Protein AF-A0A542AQE6-F1 (afdb_monomer_lite)

Foldseek 3Di:
DVVVVVVVVVVVVVVVVVVVVPDDPCQQVAAAPPPRAGPVRADVVGWDDPDRRHTPVVVVCVVDDDDDDD

Structure (mmCIF, N/CA/C/O backbone):
data_AF-A0A542AQE6-F1
#
_entry.id   AF-A0A542AQE6-F1
#
loop_
_atom_site.group_PDB
_atom_site.id
_atom_site.type_symbol
_atom_site.label_atom_id
_atom_site.label_alt_id
_atom_site.label_comp_id
_atom_site.label_asym_id
_atom_site.label_entity_id
_atom_site.label_seq_id
_atom_site.pdbx_PDB_ins_code
_atom_site.Cartn_x
_atom_site.Cartn_y
_atom_site.Cartn_z
_atom_site.occupancy
_atom_site.B_iso_or_equiv
_atom_site.auth_seq_id
_atom_site.auth_comp_id
_atom_site.auth_asym_id
_atom_site.auth_atom_id
_atom_site.pdbx_PDB_model_num
ATOM 1 N N . MET A 1 1 ? -31.955 1.159 35.497 1.00 61.66 1 MET A N 1
ATOM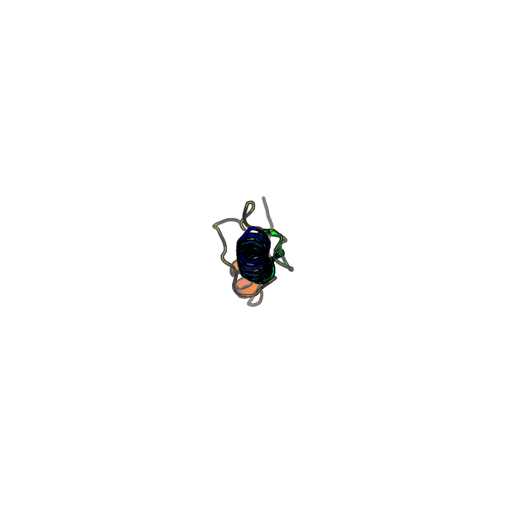 2 C CA . MET A 1 1 ? -31.728 2.256 34.527 1.00 61.66 1 MET A CA 1
ATOM 3 C C . MET A 1 1 ? -30.245 2.470 34.194 1.00 61.66 1 MET A C 1
ATOM 5 O O . MET A 1 1 ? -29.963 3.367 33.427 1.00 61.66 1 MET A O 1
ATOM 9 N N . LEU A 1 2 ? -29.311 1.676 34.746 1.00 64.12 2 LEU A N 1
ATOM 10 C CA . LEU A 1 2 ? -27.882 1.706 34.374 1.00 64.12 2 LEU A CA 1
ATOM 11 C C . LEU A 1 2 ? -27.489 0.499 33.500 1.00 64.12 2 LEU A C 1
ATOM 13 O O . LEU A 1 2 ? -26.578 0.569 32.681 1.00 64.12 2 LEU A O 1
ATOM 17 N N . GLU A 1 3 ? -28.206 -0.618 33.647 1.00 70.38 3 GLU A N 1
ATOM 18 C CA . GLU A 1 3 ? -27.975 -1.844 32.875 1.00 70.38 3 GLU A CA 1
ATOM 19 C C . GLU A 1 3 ? -28.319 -1.661 31.388 1.00 70.38 3 GLU A C 1
ATOM 21 O O . GLU A 1 3 ? -27.588 -2.138 30.533 1.00 70.38 3 GLU A O 1
ATOM 26 N N . ASN A 1 4 ? -29.364 -0.894 31.059 1.00 79.94 4 ASN A N 1
ATOM 27 C CA . ASN A 1 4 ? -29.748 -0.592 29.673 1.00 79.94 4 ASN A CA 1
ATOM 28 C C . ASN A 1 4 ? -28.720 0.292 28.949 1.00 79.94 4 ASN A C 1
ATOM 30 O O . ASN A 1 4 ? -28.430 0.060 27.781 1.00 79.94 4 ASN A O 1
ATOM 34 N N . GLU A 1 5 ? -28.165 1.288 29.638 1.00 88.00 5 GLU A N 1
ATOM 35 C CA . GLU A 1 5 ? -27.124 2.169 29.105 1.00 88.00 5 GLU A CA 1
ATOM 36 C C . GLU A 1 5 ? -25.821 1.394 28.879 1.00 88.00 5 GLU A C 1
ATOM 38 O O . GLU A 1 5 ? -25.187 1.522 27.835 1.00 88.00 5 GLU A O 1
ATOM 43 N N . THR A 1 6 ? -25.479 0.496 29.807 1.00 91.88 6 THR A N 1
ATOM 44 C CA . THR A 1 6 ? -24.324 -0.399 29.660 1.00 91.88 6 THR A CA 1
ATOM 45 C C . THR A 1 6 ? -24.483 -1.339 28.458 1.00 91.88 6 THR A C 1
ATOM 47 O O . THR A 1 6 ? -23.523 -1.556 27.721 1.00 91.88 6 THR A O 1
ATOM 50 N N . GLU A 1 7 ? -25.680 -1.883 28.220 1.00 91.44 7 GLU A N 1
ATOM 51 C CA . GLU A 1 7 ? -25.960 -2.732 27.051 1.00 91.44 7 GLU A CA 1
ATOM 52 C C . GLU A 1 7 ? -25.924 -1.953 25.726 1.00 91.44 7 GLU A C 1
ATOM 54 O O . GLU A 1 7 ? -25.353 -2.437 24.747 1.00 91.44 7 GLU A O 1
ATOM 59 N N . LEU A 1 8 ? -26.448 -0.723 25.700 1.00 88.19 8 LEU A N 1
ATOM 60 C CA . LEU A 1 8 ? -26.341 0.182 24.548 1.00 88.19 8 LEU A CA 1
ATOM 61 C C . LEU A 1 8 ? -24.879 0.474 24.198 1.00 88.19 8 LEU A C 1
ATOM 63 O O . LEU A 1 8 ? -24.474 0.318 23.046 1.00 88.19 8 LEU A O 1
ATOM 67 N N . LEU A 1 9 ? -24.070 0.810 25.204 1.00 88.56 9 LEU A N 1
ATOM 68 C CA . LEU A 1 9 ? -22.643 1.065 25.022 1.00 88.56 9 LEU A CA 1
ATOM 69 C C . LEU A 1 9 ? -21.902 -0.181 24.532 1.00 88.56 9 LEU A C 1
ATOM 71 O O . LEU A 1 9 ? -21.035 -0.079 23.666 1.00 88.56 9 LEU A O 1
ATOM 75 N N . LYS A 1 10 ? -22.224 -1.373 25.046 1.00 89.44 10 LYS A N 1
ATOM 76 C CA . LYS A 1 10 ? -21.630 -2.629 24.554 1.00 89.44 10 LYS A CA 1
ATOM 77 C C . LYS A 1 10 ? -21.962 -2.875 23.085 1.00 89.44 10 LYS A C 1
ATOM 79 O O . LYS A 1 10 ? -21.070 -3.255 22.328 1.00 89.44 10 LYS A O 1
ATOM 84 N N . TYR A 1 11 ? -23.212 -2.647 22.687 1.00 86.62 11 TYR A N 1
ATOM 85 C CA . TYR A 1 11 ? -23.639 -2.795 21.299 1.00 86.62 11 TYR A CA 1
ATOM 86 C C . TYR A 1 11 ? -22.895 -1.822 20.380 1.00 86.62 11 TYR A C 1
ATOM 88 O O . TYR A 1 11 ? -22.313 -2.249 19.386 1.00 86.62 11 TYR A O 1
ATOM 96 N N . GLU A 1 12 ? -22.836 -0.540 20.740 1.00 86.69 12 GLU A N 1
ATOM 97 C CA . GLU A 1 12 ? -22.133 0.482 19.960 1.00 86.69 12 GLU A CA 1
ATOM 98 C C . GLU A 1 12 ? -20.632 0.172 19.834 1.00 86.69 12 GLU A C 1
ATOM 100 O O . GLU A 1 12 ? -20.083 0.191 18.733 1.00 86.69 12 GLU A O 1
ATOM 105 N N . ASN A 1 13 ? -19.983 -0.251 20.925 1.00 87.88 13 ASN A N 1
ATOM 106 C CA . ASN A 1 13 ? -18.590 -0.704 20.895 1.00 87.88 13 ASN A CA 1
ATOM 107 C C . ASN A 1 13 ? -18.379 -1.927 19.985 1.00 87.88 13 ASN A C 1
ATOM 109 O O . ASN A 1 13 ? -17.352 -2.016 19.313 1.00 87.88 13 ASN A O 1
ATOM 113 N N . ALA A 1 14 ? -19.323 -2.872 19.949 1.00 87.81 14 ALA A N 1
ATOM 114 C CA . ALA A 1 14 ? -19.244 -4.031 19.062 1.00 87.81 14 ALA A CA 1
ATOM 115 C C . ALA A 1 14 ? -19.383 -3.632 17.583 1.00 87.81 14 ALA A C 1
ATOM 117 O O . ALA A 1 14 ? -18.620 -4.119 16.751 1.00 87.81 14 ALA A O 1
ATOM 118 N N . GLN A 1 15 ? -20.298 -2.710 17.260 1.00 88.62 15 GLN A N 1
ATOM 119 C CA . GLN A 1 15 ? -20.445 -2.189 15.896 1.00 88.62 15 GLN A CA 1
ATOM 120 C C . GLN A 1 15 ? -19.178 -1.452 15.434 1.00 88.62 15 GLN A C 1
ATOM 122 O O . GLN A 1 15 ? -18.700 -1.686 14.327 1.00 88.62 15 GLN A O 1
ATOM 127 N N . LEU A 1 16 ? -18.587 -0.619 16.298 1.00 86.31 16 LEU A N 1
ATOM 128 C CA . LEU A 1 16 ? -17.341 0.101 16.003 1.00 86.31 16 LEU A CA 1
ATOM 129 C C . LEU A 1 16 ? -16.154 -0.850 15.779 1.00 86.31 16 LEU A C 1
ATOM 131 O O . LEU A 1 16 ? -15.354 -0.628 14.871 1.00 86.31 16 LEU A O 1
ATOM 135 N N . ARG A 1 17 ? -16.050 -1.933 16.562 1.00 83.62 17 ARG A N 1
ATOM 136 C CA . ARG A 1 17 ? -15.022 -2.972 16.369 1.00 83.62 17 ARG A CA 1
ATOM 137 C C . ARG A 1 17 ? -15.134 -3.653 15.010 1.00 83.62 17 ARG A C 1
ATOM 139 O O . ARG A 1 17 ? -14.116 -3.800 14.345 1.00 83.62 17 ARG A O 1
ATOM 146 N N . GLY A 1 18 ? -16.351 -3.982 14.574 1.00 81.38 18 GLY A N 1
ATOM 147 C CA . GLY A 1 18 ? -16.574 -4.579 13.254 1.00 81.38 18 GLY A CA 1
ATOM 148 C C . GLY A 1 18 ? -16.076 -3.692 12.108 1.00 81.38 18 GLY A C 1
ATOM 149 O O . GLY A 1 18 ? -15.503 -4.198 11.150 1.00 81.38 18 GLY A O 1
ATOM 150 N N . VAL A 1 19 ? -16.211 -2.368 12.232 1.00 81.25 19 VAL A N 1
ATOM 151 C CA . VAL A 1 19 ? -15.682 -1.414 11.240 1.00 81.25 19 VAL A CA 1
ATOM 152 C C . VAL A 1 19 ? -14.149 -1.397 11.229 1.00 81.25 19 VAL A C 1
ATOM 154 O O . VAL A 1 19 ? -13.547 -1.360 10.160 1.00 81.25 19 VAL A O 1
ATOM 157 N N . ILE A 1 20 ? -13.507 -1.444 12.400 1.00 80.06 20 ILE A N 1
ATOM 158 C CA . ILE A 1 20 ? -12.038 -1.469 12.510 1.00 80.06 20 ILE A CA 1
ATOM 159 C C . ILE A 1 20 ? -11.468 -2.770 11.926 1.00 80.06 20 ILE A C 1
ATOM 161 O O . ILE A 1 20 ? -10.461 -2.735 11.228 1.00 80.06 20 ILE A O 1
ATOM 165 N N . GLU A 1 21 ? -12.121 -3.906 12.176 1.00 76.56 21 GLU A N 1
ATOM 166 C CA . GLU A 1 21 ? -11.700 -5.227 11.684 1.00 76.56 21 GLU A CA 1
ATOM 167 C C . GLU A 1 21 ? -11.874 -5.398 10.167 1.00 76.56 21 GLU A C 1
ATOM 169 O O . GLU A 1 21 ? -11.166 -6.191 9.553 1.00 76.56 21 GLU A O 1
ATOM 174 N N . GLN A 1 22 ? -12.794 -4.657 9.545 1.00 74.38 22 GLN A N 1
ATOM 175 C CA . GLN A 1 22 ? -12.994 -4.674 8.091 1.00 74.38 22 GLN A CA 1
ATOM 176 C C . GLN A 1 22 ? -11.898 -3.938 7.311 1.00 74.38 22 GLN A C 1
ATOM 178 O O . GLN A 1 22 ? -11.807 -4.094 6.092 1.00 74.38 22 GLN A O 1
ATOM 183 N N . MET A 1 23 ? -11.085 -3.121 7.977 1.00 78.44 23 MET A N 1
ATOM 184 C CA . MET A 1 23 ? -10.016 -2.376 7.328 1.00 78.44 23 MET A CA 1
ATOM 185 C C . MET A 1 23 ? -8.792 -3.282 7.176 1.00 78.44 23 MET A C 1
ATOM 187 O O . MET A 1 23 ? -8.225 -3.712 8.176 1.00 78.44 23 MET A O 1
ATOM 191 N N . ASP A 1 24 ? -8.400 -3.575 5.932 1.00 78.06 24 ASP A N 1
ATOM 192 C CA . ASP A 1 24 ? -7.240 -4.420 5.626 1.00 78.06 24 ASP A CA 1
ATOM 193 C C . ASP A 1 24 ? -5.970 -3.836 6.286 1.00 78.06 24 ASP A C 1
ATOM 195 O O . ASP A 1 24 ? -5.503 -2.763 5.875 1.00 78.06 24 ASP A O 1
ATOM 199 N N . PRO A 1 25 ? -5.415 -4.493 7.326 1.00 71.62 25 PRO A N 1
ATOM 200 C CA . PRO A 1 25 ? -4.250 -3.986 8.044 1.00 71.62 25 PRO A CA 1
ATOM 201 C C . PRO A 1 25 ? -2.994 -3.967 7.165 1.00 71.62 25 PRO A C 1
ATOM 203 O O . PRO A 1 25 ? -2.065 -3.200 7.436 1.00 71.62 25 PRO A O 1
ATOM 206 N N . ASP A 1 26 ? -2.972 -4.755 6.090 1.00 76.56 26 ASP A N 1
ATOM 207 C CA . ASP A 1 26 ? -1.834 -4.868 5.187 1.00 76.56 26 ASP A CA 1
ATOM 208 C C . ASP A 1 26 ? -1.872 -3.821 4.068 1.00 76.56 26 ASP A C 1
ATOM 210 O O . ASP A 1 26 ? -0.878 -3.638 3.356 1.00 76.56 26 ASP A O 1
ATOM 214 N N . LEU A 1 27 ? -2.952 -3.029 3.972 1.00 77.69 27 LEU A N 1
ATOM 215 C CA . LEU A 1 27 ? -3.068 -1.947 2.995 1.00 77.69 27 LEU A CA 1
ATOM 216 C C . LEU A 1 27 ? -1.892 -0.970 3.081 1.00 77.69 27 LEU A C 1
ATOM 218 O O . LEU A 1 27 ? -1.410 -0.525 2.045 1.00 77.69 27 LEU A O 1
ATOM 222 N N . PHE A 1 28 ? -1.402 -0.652 4.282 1.00 77.06 28 PHE A N 1
ATOM 223 C CA . PHE A 1 28 ? -0.276 0.274 4.473 1.00 77.06 28 PHE A CA 1
ATOM 224 C C . PHE A 1 28 ? 1.097 -0.409 4.482 1.00 77.06 28 PHE A C 1
ATOM 226 O O . PHE A 1 28 ? 2.107 0.267 4.292 1.00 77.06 28 PHE A O 1
ATOM 233 N N . ASN A 1 29 ? 1.140 -1.732 4.653 1.00 85.44 29 ASN A N 1
ATOM 234 C CA . ASN A 1 29 ? 2.379 -2.512 4.690 1.00 85.44 29 ASN A CA 1
ATOM 235 C C . ASN A 1 29 ? 2.722 -3.175 3.347 1.00 85.44 29 ASN A C 1
ATOM 237 O O . ASN A 1 29 ? 3.757 -3.837 3.242 1.00 85.44 29 ASN A O 1
ATOM 241 N N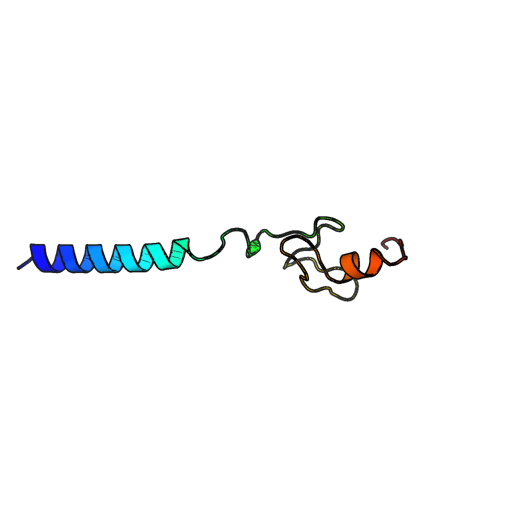 . ARG A 1 30 ? 1.881 -3.003 2.318 1.00 90.12 30 ARG A N 1
ATOM 242 C CA . ARG A 1 30 ? 2.105 -3.606 1.000 1.00 90.12 30 ARG A CA 1
ATOM 243 C C . ARG A 1 30 ? 3.404 -3.138 0.343 1.00 90.12 30 ARG A C 1
ATOM 245 O O . ARG A 1 30 ? 3.766 -1.960 0.390 1.00 90.12 30 ARG A O 1
ATOM 252 N N . LYS A 1 31 ? 4.083 -4.086 -0.309 1.00 94.62 31 LYS A N 1
ATOM 253 C CA . LYS A 1 31 ? 5.315 -3.885 -1.083 1.00 94.62 31 LYS A CA 1
ATOM 254 C C . LYS A 1 31 ? 5.226 -4.646 -2.403 1.00 94.62 31 LYS A C 1
ATOM 256 O O . LYS A 1 31 ? 4.662 -5.734 -2.448 1.00 94.62 31 LYS A O 1
ATOM 261 N N . CYS A 1 32 ? 5.792 -4.088 -3.473 1.00 95.50 32 CYS A N 1
ATOM 262 C CA . CYS A 1 32 ? 5.795 -4.753 -4.771 1.00 95.50 32 CYS A CA 1
ATOM 263 C C . CYS A 1 32 ? 6.717 -5.972 -4.706 1.00 95.50 32 CYS A C 1
ATOM 265 O O . CYS A 1 32 ? 7.891 -5.841 -4.365 1.00 95.50 32 CYS A O 1
ATOM 267 N N . ARG A 1 33 ? 6.216 -7.147 -5.087 1.00 95.00 33 ARG A N 1
ATOM 268 C CA . ARG A 1 33 ? 6.941 -8.424 -5.075 1.00 95.00 33 ARG A CA 1
ATOM 269 C C . ARG A 1 33 ? 8.185 -8.443 -5.968 1.00 95.00 33 ARG A C 1
ATOM 271 O O . ARG A 1 33 ? 9.025 -9.322 -5.812 1.00 95.00 33 ARG A O 1
ATOM 278 N N . VAL A 1 34 ? 8.296 -7.502 -6.911 1.00 95.12 34 VAL A N 1
ATOM 279 C CA . VAL A 1 34 ? 9.404 -7.418 -7.877 1.00 95.12 34 VAL A CA 1
ATOM 280 C C . VAL A 1 34 ? 10.458 -6.397 -7.446 1.00 95.12 34 VAL A C 1
ATOM 282 O O . VAL A 1 34 ? 11.628 -6.747 -7.324 1.00 95.12 34 VAL A O 1
ATOM 285 N N . CYS A 1 35 ? 10.064 -5.140 -7.217 1.00 93.88 35 CYS A N 1
ATOM 286 C CA . CYS A 1 35 ? 11.000 -4.044 -6.929 1.00 93.88 35 CYS A CA 1
ATOM 287 C C . CYS A 1 35 ? 10.994 -3.573 -5.468 1.00 93.88 35 CYS A C 1
ATOM 289 O O . CYS A 1 35 ? 11.867 -2.804 -5.076 1.00 93.88 35 CYS A O 1
ATOM 291 N N . GLY A 1 36 ? 10.020 -4.001 -4.663 1.00 94.00 36 GLY A N 1
ATOM 292 C CA . GLY A 1 36 ? 9.897 -3.612 -3.259 1.00 94.00 36 GLY A CA 1
ATOM 293 C C . GLY A 1 36 ? 9.347 -2.206 -3.006 1.00 94.00 36 GLY A C 1
ATOM 294 O O . GLY A 1 36 ? 9.355 -1.788 -1.848 1.00 94.00 36 GLY A O 1
ATOM 295 N N . CYS A 1 37 ? 8.870 -1.484 -4.032 1.00 95.12 37 CYS A N 1
ATOM 296 C CA . CYS A 1 37 ? 8.278 -0.156 -3.843 1.00 95.12 37 CYS A CA 1
ATOM 297 C C . CYS A 1 37 ? 7.078 -0.204 -2.885 1.00 95.12 37 CYS A C 1
ATOM 299 O O . CYS A 1 37 ? 6.346 -1.198 -2.850 1.00 95.12 37 CYS A O 1
ATOM 301 N N . ASP A 1 38 ? 6.874 0.875 -2.135 1.00 94.25 38 ASP A N 1
ATOM 302 C CA . ASP A 1 38 ? 5.788 1.033 -1.167 1.00 94.25 38 ASP A CA 1
ATOM 303 C C . ASP A 1 38 ? 5.174 2.440 -1.231 1.00 94.25 38 ASP A C 1
ATOM 305 O O . ASP A 1 38 ? 5.495 3.233 -2.117 1.00 94.25 38 ASP A O 1
ATOM 309 N N . TRP A 1 39 ? 4.263 2.751 -0.306 1.00 91.50 39 TRP A N 1
ATOM 310 C CA . TRP A 1 39 ? 3.597 4.057 -0.240 1.00 91.50 39 TRP A CA 1
ATOM 311 C C . TRP A 1 39 ? 4.553 5.243 -0.085 1.00 91.50 39 TRP A C 1
ATOM 313 O O . TRP A 1 39 ? 4.216 6.347 -0.511 1.00 91.50 39 TRP A O 1
ATOM 323 N N . TYR A 1 40 ? 5.720 5.031 0.525 1.00 92.44 40 TYR A N 1
ATOM 324 C CA . TYR A 1 40 ? 6.702 6.079 0.803 1.00 92.44 4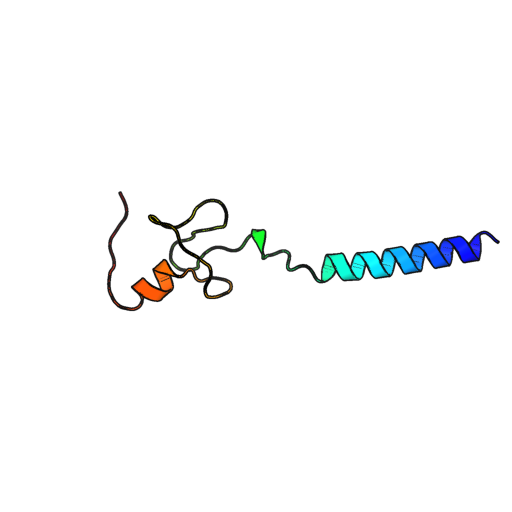0 TYR A CA 1
ATOM 325 C C . TYR A 1 40 ? 7.864 6.074 -0.198 1.00 92.44 40 TYR A C 1
ATOM 327 O O . TYR A 1 40 ? 8.506 7.106 -0.393 1.00 92.44 40 TYR A O 1
ATOM 335 N N . HIS A 1 41 ? 8.115 4.939 -0.853 1.00 93.88 41 HIS A N 1
ATOM 336 C CA . HIS A 1 41 ? 9.216 4.735 -1.790 1.00 93.88 41 HIS A CA 1
ATOM 337 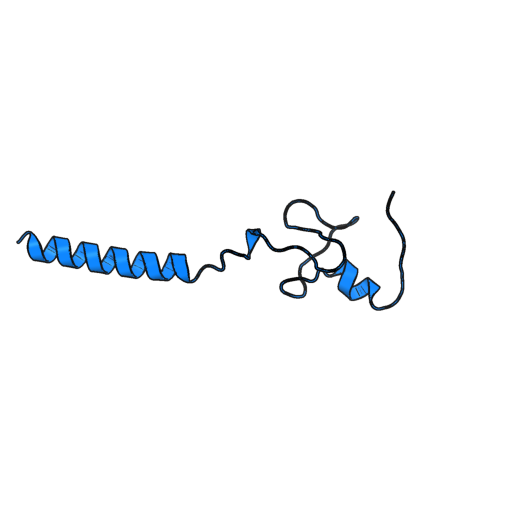C C . HIS A 1 41 ? 8.683 4.179 -3.110 1.00 93.88 41 HIS A C 1
ATOM 339 O O . HIS A 1 41 ? 8.645 2.965 -3.322 1.00 93.88 41 HIS A O 1
ATOM 345 N N . SER A 1 42 ? 8.264 5.071 -4.006 1.00 93.94 42 SER A N 1
ATOM 346 C CA . SER A 1 42 ? 7.809 4.704 -5.347 1.00 93.94 42 SER A CA 1
ATOM 347 C C . SER A 1 42 ? 8.973 4.344 -6.280 1.00 93.94 42 SER A C 1
ATOM 349 O O . SER A 1 42 ? 10.135 4.663 -6.019 1.00 93.94 42 SER A O 1
ATOM 351 N N . CYS A 1 43 ? 8.663 3.675 -7.395 1.00 95.00 43 CYS A N 1
ATOM 352 C CA . CYS A 1 43 ? 9.627 3.468 -8.477 1.00 95.00 43 CYS A CA 1
ATOM 353 C C . CYS A 1 43 ? 10.112 4.809 -9.064 1.00 95.00 43 CYS A C 1
ATOM 355 O O . CYS A 1 43 ? 9.390 5.809 -8.991 1.00 95.00 43 CYS A O 1
ATOM 357 N N . PRO A 1 44 ? 11.297 4.849 -9.705 1.00 91.06 44 PRO A N 1
ATOM 358 C CA . PRO A 1 44 ? 11.736 6.019 -10.461 1.00 91.06 44 PRO A CA 1
ATOM 359 C C . PRO A 1 44 ? 10.679 6.446 -11.490 1.00 91.06 44 PRO A C 1
ATOM 361 O O . PRO A 1 44 ? 10.199 5.626 -12.265 1.00 91.06 44 PRO A O 1
ATOM 364 N N . GLY A 1 45 ? 10.297 7.725 -11.484 1.00 90.50 45 GLY A N 1
ATOM 365 C CA . GLY A 1 45 ? 9.205 8.240 -12.327 1.00 90.50 45 GLY A CA 1
ATOM 366 C C . GLY A 1 45 ? 7.793 8.022 -11.764 1.00 90.50 45 GLY A C 1
ATOM 367 O O . GLY A 1 45 ? 6.839 8.587 -12.292 1.00 90.50 45 GLY A O 1
ATOM 368 N N . GLY A 1 46 ? 7.667 7.296 -10.652 1.00 92.31 46 GLY A N 1
ATOM 369 C CA . GLY A 1 46 ? 6.404 6.966 -10.002 1.00 92.31 46 GLY A CA 1
ATOM 370 C C . GLY A 1 46 ? 5.774 5.677 -10.536 1.00 92.31 46 GLY A C 1
ATOM 371 O O . GLY A 1 46 ? 5.971 5.283 -11.680 1.00 92.31 46 GLY A O 1
ATOM 372 N N . CYS A 1 47 ? 4.990 5.018 -9.686 1.00 95.12 47 CYS A N 1
ATOM 373 C CA . CYS A 1 47 ? 4.219 3.821 -10.017 1.00 95.12 47 CYS A CA 1
ATOM 374 C C . CYS A 1 47 ? 2.900 3.813 -9.234 1.00 95.12 47 CYS A C 1
ATOM 376 O O . CYS A 1 47 ? 2.783 4.486 -8.207 1.00 95.12 47 CYS A O 1
ATOM 378 N N . TRP A 1 48 ? 1.928 3.021 -9.679 1.00 93.81 48 TRP A N 1
ATOM 379 C CA . TRP A 1 48 ? 0.692 2.743 -8.939 1.00 93.81 48 TRP A CA 1
ATOM 380 C C . TRP A 1 48 ? 0.517 1.238 -8.732 1.00 93.81 48 TRP A C 1
ATOM 382 O O . TRP A 1 48 ? 1.178 0.438 -9.388 1.00 93.81 48 TRP A O 1
ATOM 392 N N . TRP A 1 49 ? -0.356 0.837 -7.811 1.00 93.81 49 TRP A N 1
ATOM 393 C CA . TRP A 1 49 ? -0.679 -0.573 -7.588 1.00 93.81 49 TRP A CA 1
ATOM 394 C C . TRP A 1 49 ? -1.620 -1.087 -8.675 1.00 93.81 49 TRP A C 1
ATOM 396 O O . TRP A 1 49 ? -2.645 -0.463 -8.946 1.00 93.81 49 TRP A O 1
ATOM 406 N N . VAL A 1 50 ? -1.271 -2.217 -9.288 1.00 94.62 50 VAL A N 1
ATOM 407 C CA . VAL A 1 50 ? -2.144 -2.940 -10.230 1.00 94.62 50 VAL A CA 1
ATOM 408 C C . VAL A 1 50 ? -2.732 -4.205 -9.604 1.00 94.62 50 VAL A C 1
ATOM 410 O O . VAL A 1 50 ? -3.843 -4.593 -9.946 1.00 94.62 50 VAL A O 1
ATOM 413 N N . GLU A 1 51 ? -2.008 -4.803 -8.656 1.00 92.38 51 GLU A N 1
ATOM 414 C CA . GLU A 1 51 ? -2.434 -5.924 -7.813 1.00 92.38 51 GLU A CA 1
ATOM 415 C C . GLU A 1 51 ? -2.009 -5.640 -6.362 1.00 92.38 51 GLU A C 1
ATOM 417 O O . GLU A 1 51 ? -1.326 -4.646 -6.088 1.00 92.38 51 GLU A O 1
ATOM 422 N N . ASP A 1 52 ? -2.390 -6.513 -5.428 1.00 89.75 52 ASP A N 1
ATOM 423 C CA . ASP A 1 52 ? -2.094 -6.328 -4.003 1.00 89.75 52 ASP A CA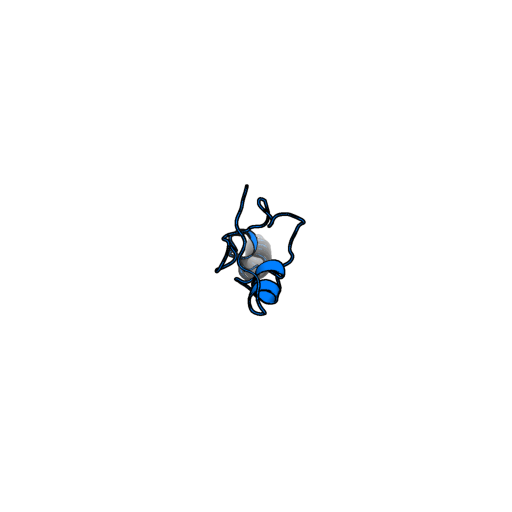 1
ATOM 424 C C . ASP A 1 52 ? -0.597 -6.267 -3.681 1.00 89.75 52 ASP A C 1
ATOM 426 O O . ASP A 1 52 ? -0.188 -5.527 -2.785 1.00 89.75 52 ASP A O 1
ATOM 430 N N . ASP A 1 53 ? 0.224 -6.967 -4.460 1.00 92.31 53 ASP A N 1
ATOM 431 C CA . ASP A 1 53 ? 1.675 -7.033 -4.320 1.00 92.31 53 ASP A CA 1
ATOM 432 C C . ASP A 1 53 ? 2.415 -6.733 -5.643 1.00 92.31 53 ASP A C 1
ATOM 434 O O . ASP A 1 53 ? 3.570 -7.124 -5.804 1.00 92.31 53 ASP A O 1
ATOM 438 N N . LEU A 1 54 ? 1.808 -6.014 -6.601 1.00 93.81 54 LEU A N 1
ATOM 439 C CA . LEU A 1 54 ? 2.459 -5.632 -7.869 1.00 93.81 54 LEU A CA 1
ATOM 440 C C . LEU A 1 54 ? 2.204 -4.171 -8.251 1.00 93.81 54 LEU A C 1
ATOM 442 O O . LEU A 1 54 ? 1.060 -3.714 -8.295 1.00 93.81 54 LEU A O 1
ATOM 446 N N . CYS A 1 55 ? 3.275 -3.454 -8.599 1.00 95.50 55 CYS A N 1
ATOM 447 C CA . CYS A 1 55 ? 3.189 -2.099 -9.139 1.00 95.50 55 CYS A CA 1
ATOM 448 C C . CYS A 1 55 ? 3.159 -2.073 -10.675 1.00 95.50 55 CYS A C 1
ATOM 450 O O . CYS A 1 55 ? 3.617 -3.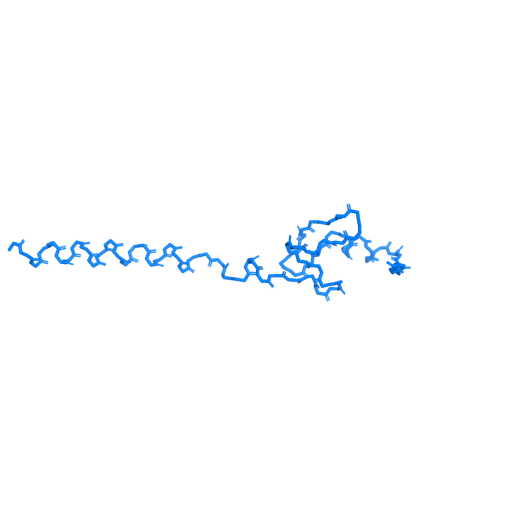003 -11.341 1.00 95.50 55 CYS A O 1
ATOM 452 N N . SER A 1 56 ? 2.656 -0.974 -11.235 1.00 95.06 56 SER A N 1
ATOM 453 C CA . SER A 1 56 ? 2.513 -0.753 -12.673 1.00 95.06 56 SER A CA 1
ATOM 454 C C . SER A 1 56 ? 3.835 -0.840 -13.423 1.00 95.06 56 SER A C 1
ATOM 456 O O . SER A 1 56 ? 3.898 -1.548 -14.419 1.00 95.06 56 SER A O 1
ATOM 458 N N . SER A 1 57 ? 4.906 -0.229 -12.906 1.00 93.81 57 SER A N 1
ATOM 459 C CA . SER A 1 57 ? 6.225 -0.286 -13.546 1.00 93.81 57 SER A CA 1
ATOM 460 C C . SER A 1 57 ? 6.697 -1.729 -13.731 1.00 93.81 57 SER A C 1
ATOM 462 O O . SER A 1 57 ? 7.112 -2.108 -14.818 1.00 93.81 57 SER A O 1
ATOM 464 N N . CYS A 1 58 ? 6.564 -2.579 -12.710 1.00 93.44 58 CYS A N 1
ATOM 465 C CA . CYS A 1 58 ? 6.963 -3.984 -12.820 1.00 93.44 58 CYS A CA 1
ATOM 466 C C . CYS A 1 58 ? 5.989 -4.830 -13.650 1.00 93.44 58 CYS A C 1
ATOM 468 O O . CYS A 1 58 ? 6.408 -5.809 -14.269 1.00 93.44 58 CYS A O 1
ATOM 470 N N . ALA A 1 59 ? 4.704 -4.470 -13.678 1.00 93.31 59 ALA A N 1
ATOM 471 C CA . ALA A 1 59 ? 3.731 -5.101 -14.563 1.00 93.31 59 ALA A CA 1
ATOM 472 C C . ALA A 1 59 ? 4.046 -4.820 -16.043 1.00 93.31 59 ALA A C 1
ATOM 474 O O . ALA A 1 59 ? 3.943 -5.718 -16.877 1.00 93.31 59 ALA A O 1
ATOM 475 N N . GLU A 1 60 ? 4.491 -3.601 -16.354 1.00 86.94 60 GLU A N 1
ATOM 476 C CA . GLU A 1 60 ? 4.921 -3.181 -17.690 1.00 86.94 60 GLU A CA 1
ATOM 477 C C . GLU A 1 60 ? 6.296 -3.765 -18.066 1.00 86.94 60 GLU A C 1
ATOM 479 O O . GLU A 1 60 ? 6.483 -4.230 -19.190 1.00 86.94 60 GLU A O 1
ATOM 484 N N . GLU A 1 61 ? 7.244 -3.840 -17.123 1.00 70.38 61 GLU A N 1
ATOM 485 C CA . GLU A 1 61 ? 8.577 -4.438 -17.336 1.00 70.38 61 GLU A CA 1
ATOM 486 C C . GLU A 1 61 ? 8.541 -5.952 -17.611 1.00 70.38 61 GLU A C 1
ATOM 488 O O . GLU A 1 61 ? 9.469 -6.496 -18.223 1.00 70.38 61 GLU A O 1
ATOM 493 N N . GLY A 1 62 ? 7.448 -6.632 -17.243 1.00 58.97 62 GLY A N 1
ATOM 494 C CA . GLY A 1 62 ? 7.131 -7.994 -17.688 1.00 58.97 62 GLY A CA 1
ATOM 495 C C . GLY A 1 62 ? 7.002 -8.131 -19.214 1.00 58.97 62 GLY A C 1
ATOM 496 O O . GLY A 1 62 ? 7.033 -9.247 -19.735 1.00 58.97 62 GLY A O 1
ATOM 497 N N . VAL A 1 63 ? 6.942 -7.005 -19.936 1.00 52.56 63 VAL A N 1
ATOM 498 C CA . VAL A 1 63 ? 7.001 -6.885 -21.397 1.00 52.56 63 VAL A CA 1
ATOM 499 C C . VAL A 1 63 ? 8.306 -6.184 -21.820 1.00 52.56 63 VAL A C 1
ATOM 501 O O . VAL A 1 63 ? 8.331 -5.305 -22.669 1.00 52.56 63 VAL A O 1
ATOM 504 N N . GLY A 1 64 ? 9.434 -6.589 -21.232 1.00 44.56 64 GLY A N 1
ATOM 505 C CA . GLY A 1 64 ? 10.761 -6.366 -21.803 1.00 44.56 64 GLY A CA 1
ATOM 506 C C . GLY A 1 64 ? 11.369 -4.981 -21.578 1.00 44.56 64 GLY A C 1
ATOM 507 O O . GLY A 1 64 ? 11.531 -4.218 -22.523 1.00 44.56 64 GLY A O 1
ATOM 508 N N . SER A 1 65 ? 11.860 -4.712 -20.368 1.00 47.81 65 SER A N 1
ATOM 509 C CA . SER A 1 65 ? 13.131 -3.990 -20.178 1.00 47.81 65 SER A CA 1
ATOM 510 C C . SER A 1 65 ? 13.599 -4.084 -18.732 1.00 47.81 65 SER A C 1
ATOM 512 O O . SER A 1 65 ? 13.127 -3.371 -17.860 1.00 47.81 65 SER A O 1
ATOM 514 N N . LYS A 1 66 ? 14.595 -4.937 -18.486 1.00 53.91 66 LYS A N 1
ATOM 515 C CA . LYS A 1 66 ? 15.483 -4.757 -17.338 1.00 53.91 66 LYS A CA 1
ATOM 516 C C . LYS A 1 66 ? 16.375 -3.562 -17.639 1.00 53.91 66 LYS A C 1
ATOM 518 O O . LYS A 1 66 ? 17.080 -3.650 -18.634 1.00 53.91 66 LYS A O 1
ATOM 523 N N . ASN A 1 67 ? 16.366 -2.528 -16.803 1.00 51.06 67 ASN A N 1
ATOM 524 C CA . ASN A 1 67 ? 17.506 -1.654 -16.474 1.00 51.06 67 ASN A CA 1
ATOM 525 C C . ASN A 1 67 ? 17.051 -0.810 -15.269 1.00 51.06 67 ASN A C 1
ATOM 527 O O . ASN A 1 67 ? 16.176 0.029 -15.406 1.00 51.06 67 ASN A O 1
ATOM 531 N N . GLY A 1 68 ? 17.489 -1.080 -14.041 1.00 48.53 68 GLY A N 1
ATOM 532 C CA . GLY A 1 68 ? 18.886 -0.944 -13.635 1.00 48.53 68 GLY A CA 1
ATOM 533 C C . GLY A 1 68 ? 19.066 0.464 -13.066 1.00 48.53 68 GLY A C 1
ATOM 534 O O . GLY A 1 68 ? 19.139 1.422 -13.827 1.00 48.53 68 GLY A O 1
ATOM 535 N N . GLY A 1 69 ? 19.045 0.567 -11.736 1.00 45.12 69 GLY A N 1
ATOM 536 C CA . GLY A 1 69 ? 19.104 1.829 -11.003 1.00 45.12 69 GLY A CA 1
ATOM 537 C C . GLY A 1 69 ? 20.378 2.643 -11.231 1.00 45.12 69 GLY A C 1
ATOM 538 O O . GLY A 1 69 ? 21.377 2.148 -11.753 1.00 45.12 69 GLY A O 1
ATOM 539 N N . ASN A 1 70 ? 20.306 3.895 -10.787 1.00 36.44 70 ASN A N 1
ATOM 540 C CA . ASN A 1 70 ? 21.446 4.769 -10.539 1.00 36.44 70 ASN A CA 1
ATOM 541 C C . ASN A 1 70 ? 21.395 5.223 -9.082 1.00 36.44 70 ASN A C 1
ATOM 543 O O . ASN A 1 70 ? 20.303 5.686 -8.680 1.00 36.44 70 ASN A O 1
#

Radius of gyration: 21.32 Å; chains: 1; bounding box: 53×17×56 Å

pLDDT: mean 82.3, std 15.21, range [36.44, 95.5]

Secondary structure (DSSP, 8-state):
--HHHHHHHHHHHHHHHHHHHTS-GGGTT---TTT---SSSPPTT---EEETTEEHHHHHHTTT------

Sequence (70 aa):
MLENETELLKYENAQLRGVIEQMDPDLFNRKCRVCGCDWYHSCPGGCWWVEDDLCSSCAEEGVGSKNGGN